Protein AF-A0A529HX08-F1 (afdb_monomer_lite)

Secondary structure (DSSP, 8-state):
-----EEE--GGG--S-----TTPPPPSEEE-GGGG-

Sequence (37 aa):
FRPLVIGVGYELQRIPTIYPQPHDIPMSKVVTEAAGA

Structure (mmCIF, N/CA/C/O backbone):
data_AF-A0A529HX08-F1
#
_entry.id   AF-A0A529HX08-F1
#
loop_
_atom_site.group_PDB
_atom_site.id
_atom_site.type_symbol
_atom_site.label_atom_id
_atom_site.label_alt_id
_atom_site.label_comp_id
_atom_site.label_asym_id
_atom_site.label_entity_id
_atom_site.label_seq_id
_atom_site.pdbx_PDB_ins_code
_atom_site.Cartn_x
_atom_site.Cartn_y
_atom_site.Cartn_z
_atom_site.occupancy
_atom_site.B_iso_or_equiv
_atom_site.auth_seq_id
_atom_site.auth_comp_id
_atom_site.auth_asym_id
_atom_site.auth_atom_id
_atom_site.pdbx_PDB_model_num
ATOM 1 N N . PHE A 1 1 ? 5.022 -19.959 -6.114 1.00 83.25 1 PHE A N 1
ATOM 2 C CA . PHE A 1 1 ? 4.609 -19.476 -4.780 1.00 83.25 1 PHE A CA 1
ATOM 3 C C . PHE A 1 1 ? 4.925 -17.991 -4.705 1.00 83.25 1 PHE A C 1
ATOM 5 O O . PHE A 1 1 ? 6.054 -17.629 -5.004 1.00 83.25 1 PHE A O 1
ATOM 12 N N . ARG A 1 2 ? 3.948 -17.134 -4.38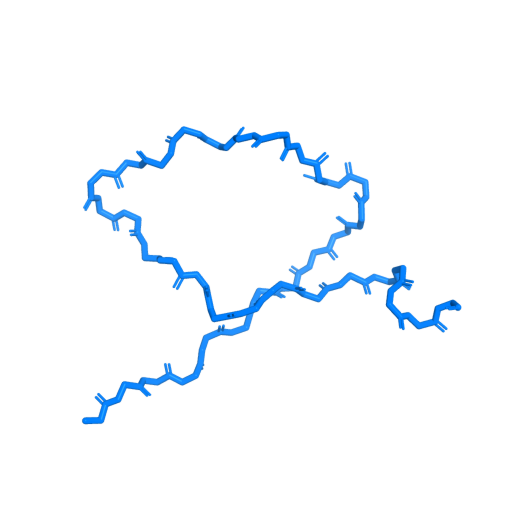8 1.00 83.12 2 ARG A N 1
ATOM 13 C CA . ARG A 1 2 ? 4.176 -15.704 -4.130 1.00 83.12 2 ARG A CA 1
ATOM 14 C C . ARG A 1 2 ? 3.716 -15.430 -2.696 1.00 83.12 2 ARG A C 1
ATOM 16 O O . ARG A 1 2 ? 2.578 -15.786 -2.395 1.00 83.12 2 ARG A O 1
ATOM 23 N N . PRO A 1 3 ? 4.564 -14.867 -1.820 1.00 92.56 3 PRO A N 1
ATOM 24 C CA . PRO A 1 3 ? 4.169 -14.586 -0.447 1.00 92.56 3 PRO A CA 1
ATOM 25 C C . PRO A 1 3 ? 3.044 -13.546 -0.413 1.00 92.56 3 PRO A C 1
ATOM 27 O O . PRO A 1 3 ? 2.996 -12.640 -1.249 1.00 92.56 3 PRO A O 1
ATOM 30 N N . LEU A 1 4 ? 2.149 -13.676 0.566 1.00 95.19 4 LEU A N 1
ATOM 31 C CA . LEU A 1 4 ? 1.184 -12.634 0.895 1.00 95.19 4 LEU 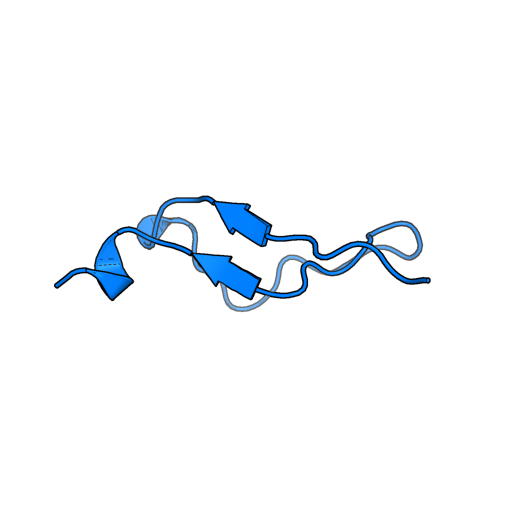A CA 1
ATOM 32 C C . LEU A 1 4 ? 1.922 -11.507 1.626 1.00 95.19 4 LEU A C 1
ATOM 34 O O . LEU A 1 4 ? 2.538 -11.755 2.659 1.00 95.19 4 LEU A O 1
ATOM 38 N N . VAL A 1 5 ? 1.855 -10.283 1.098 1.00 96.06 5 VAL A N 1
ATOM 39 C CA . VAL A 1 5 ? 2.550 -9.120 1.675 1.00 96.06 5 VAL A CA 1
ATOM 40 C C . VAL A 1 5 ? 1.520 -8.076 2.092 1.00 96.06 5 VAL A C 1
ATOM 42 O O . VAL A 1 5 ? 0.806 -7.546 1.241 1.00 96.06 5 VAL A O 1
ATOM 45 N N . ILE A 1 6 ? 1.420 -7.795 3.390 1.00 96.12 6 ILE A N 1
ATOM 46 C CA . ILE A 1 6 ? 0.451 -6.848 3.954 1.00 96.12 6 ILE A CA 1
ATOM 47 C C . ILE A 1 6 ? 1.207 -5.671 4.570 1.00 96.12 6 ILE A C 1
ATOM 49 O O . ILE A 1 6 ? 2.034 -5.870 5.456 1.00 96.12 6 ILE A O 1
ATOM 53 N N . GLY A 1 7 ? 0.919 -4.458 4.101 1.00 95.12 7 GLY A N 1
ATOM 54 C CA . GLY A 1 7 ? 1.397 -3.224 4.718 1.00 95.12 7 GLY A CA 1
ATOM 55 C C . GLY A 1 7 ? 0.477 -2.787 5.857 1.00 95.12 7 GLY A C 1
ATOM 56 O O . GLY A 1 7 ? -0.742 -2.924 5.753 1.00 95.12 7 GLY A O 1
ATOM 57 N N . VAL A 1 8 ? 1.052 -2.241 6.925 1.00 96.19 8 VAL A N 1
ATOM 58 C CA . VAL A 1 8 ? 0.314 -1.656 8.053 1.00 96.19 8 VAL A CA 1
ATOM 59 C C . VAL A 1 8 ? 0.816 -0.233 8.247 1.00 96.19 8 VAL A C 1
ATOM 61 O O . VAL A 1 8 ? 2.024 -0.012 8.302 1.00 96.19 8 VAL A O 1
ATOM 64 N N . GLY A 1 9 ? -0.102 0.723 8.323 1.00 95.12 9 GLY A N 1
ATOM 65 C CA . GLY A 1 9 ? 0.222 2.135 8.501 1.00 95.12 9 GLY A CA 1
ATOM 66 C C . GLY A 1 9 ? -0.996 2.935 8.938 1.00 95.12 9 GLY A C 1
ATOM 67 O O . GLY A 1 9 ? -2.082 2.377 9.076 1.00 95.12 9 GLY A O 1
ATOM 68 N N . TYR A 1 10 ? -0.809 4.235 9.147 1.00 96.06 10 TYR A N 1
ATOM 69 C CA . TYR A 1 10 ? -1.902 5.122 9.542 1.00 96.06 10 TYR A CA 1
ATOM 70 C C . TYR A 1 10 ? -2.674 5.642 8.331 1.00 96.06 10 TYR A C 1
ATOM 72 O O . TYR A 1 10 ? -2.071 5.922 7.291 1.00 96.06 10 TYR A O 1
ATOM 80 N N . GLU A 1 11 ? -3.982 5.873 8.468 1.00 96.31 11 GLU A N 1
ATOM 81 C CA . GLU A 1 11 ? -4.791 6.454 7.383 1.00 96.31 11 GLU A CA 1
ATOM 82 C C . GLU A 1 11 ? -4.303 7.865 7.013 1.00 96.31 11 GLU A C 1
ATOM 84 O O . GLU A 1 11 ? -4.303 8.242 5.841 1.00 96.31 11 GLU A O 1
ATOM 89 N N . LEU A 1 12 ? -3.769 8.606 7.992 1.00 96.88 12 LEU A N 1
ATOM 90 C CA . LEU A 1 12 ? -3.131 9.915 7.803 1.00 96.88 12 LEU A CA 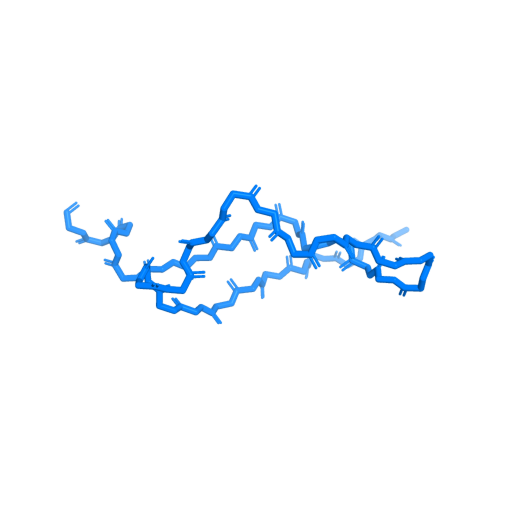1
ATOM 91 C C . LEU A 1 12 ? -1.987 9.895 6.770 1.00 96.88 12 LEU A C 1
ATOM 93 O O . LEU A 1 12 ? -1.689 10.919 6.161 1.00 96.88 12 LEU A O 1
ATOM 97 N N . GLN A 1 13 ? -1.330 8.749 6.569 1.00 96.56 13 GLN A N 1
ATOM 98 C CA . GLN A 1 13 ? -0.217 8.613 5.626 1.00 96.56 13 GLN A CA 1
ATOM 99 C C . GLN A 1 13 ? -0.681 8.390 4.177 1.00 96.56 13 GLN A C 1
ATOM 101 O O . GLN A 1 13 ? 0.160 8.280 3.281 1.00 96.56 13 GLN A O 1
ATOM 106 N N . ARG A 1 14 ? -1.996 8.314 3.911 1.00 95.50 14 ARG A N 1
ATOM 107 C CA . ARG A 1 14 ? -2.518 8.155 2.551 1.00 95.50 14 ARG A CA 1
ATOM 108 C C . ARG A 1 14 ? -2.193 9.390 1.714 1.00 95.50 14 ARG A C 1
ATOM 110 O O . ARG A 1 14 ? -2.686 10.485 1.965 1.00 95.50 14 ARG A O 1
ATOM 117 N N . ILE A 1 15 ? -1.439 9.172 0.643 1.00 96.69 15 ILE A N 1
ATOM 118 C CA . ILE A 1 15 ? -1.157 10.172 -0.388 1.00 96.69 15 ILE A CA 1
ATOM 119 C C . ILE A 1 15 ? -1.492 9.614 -1.780 1.00 96.69 15 ILE A C 1
ATOM 121 O O . ILE A 1 15 ? -1.519 8.393 -1.948 1.00 96.69 15 ILE A O 1
ATOM 125 N N . PRO A 1 16 ? -1.739 10.467 -2.796 1.00 96.69 16 PRO A N 1
ATOM 126 C CA . PRO A 1 16 ? -2.119 10.002 -4.134 1.00 96.69 16 PRO A CA 1
ATOM 127 C C . PRO A 1 16 ? -1.065 9.129 -4.828 1.00 96.69 16 PRO A C 1
ATOM 129 O O . PRO A 1 16 ? -1.414 8.263 -5.625 1.00 96.69 16 PRO A O 1
ATOM 132 N N . THR A 1 17 ? 0.224 9.355 -4.556 1.00 96.94 17 THR A N 1
ATOM 133 C CA . THR A 1 17 ? 1.327 8.566 -5.119 1.00 96.94 17 THR A CA 1
ATOM 134 C C . THR A 1 17 ? 2.596 8.720 -4.283 1.00 96.94 17 THR A C 1
ATOM 136 O O . THR A 1 17 ? 2.856 9.796 -3.748 1.00 96.94 17 THR A O 1
ATOM 139 N N . ILE A 1 18 ? 3.395 7.652 -4.205 1.00 95.56 18 ILE A N 1
ATOM 140 C CA . ILE A 1 18 ? 4.756 7.664 -3.639 1.00 95.56 18 ILE A CA 1
ATOM 141 C C . ILE A 1 18 ? 5.842 7.795 -4.721 1.00 95.56 18 ILE A C 1
ATOM 143 O O . ILE A 1 18 ? 7.019 7.798 -4.392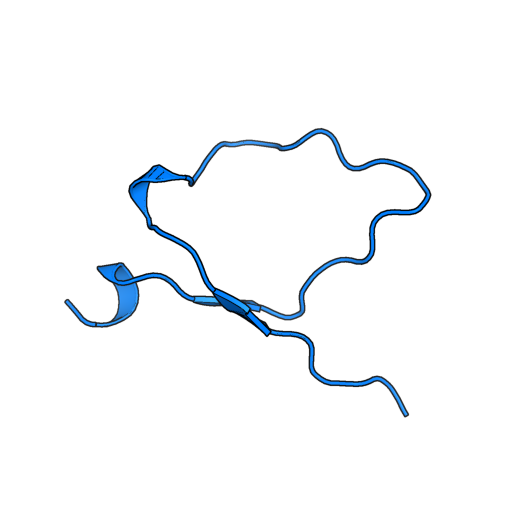 1.00 95.56 18 ILE A O 1
ATOM 147 N N . TYR A 1 19 ? 5.450 7.869 -6.001 1.00 97.50 19 TYR A N 1
ATOM 148 C CA . TYR A 1 19 ? 6.335 7.723 -7.165 1.00 97.50 19 TYR A CA 1
ATOM 149 C C . TYR A 1 19 ? 7.202 6.450 -7.085 1.00 97.50 19 TYR A C 1
ATOM 151 O O . TYR A 1 19 ? 8.404 6.547 -6.826 1.00 97.50 19 TYR A O 1
ATOM 159 N N . PRO A 1 20 ? 6.608 5.256 -7.304 1.00 96.81 20 PRO A N 1
ATOM 160 C CA . PRO A 1 20 ? 7.321 3.987 -7.171 1.00 96.81 20 PRO A CA 1
ATOM 161 C C . PRO A 1 20 ? 8.584 3.925 -8.034 1.00 96.81 20 PRO A C 1
ATOM 163 O O . PRO A 1 20 ? 8.575 4.322 -9.201 1.00 96.81 20 PRO A O 1
ATOM 166 N N . GLN A 1 21 ? 9.655 3.397 -7.460 1.00 97.25 21 GLN A N 1
ATOM 167 C CA . GLN A 1 21 ? 10.934 3.156 -8.111 1.00 97.25 21 GLN A CA 1
ATOM 168 C C . GLN A 1 21 ? 11.015 1.724 -8.668 1.00 97.25 21 GLN A C 1
ATOM 170 O O . GLN A 1 21 ? 10.282 0.841 -8.223 1.00 97.25 21 GLN A O 1
ATOM 175 N N . PRO A 1 22 ? 11.927 1.436 -9.619 1.00 97.06 22 PRO A N 1
ATOM 176 C CA . PRO A 1 22 ? 11.998 0.123 -10.275 1.00 97.06 22 PRO A CA 1
ATOM 177 C C . PRO A 1 22 ? 12.260 -1.076 -9.350 1.00 97.06 22 PRO A C 1
ATOM 179 O O . PRO A 1 22 ? 12.014 -2.214 -9.739 1.00 97.06 22 PRO A O 1
ATOM 182 N N . HIS A 1 23 ? 12.795 -0.835 -8.153 1.00 95.75 23 HIS A N 1
ATOM 183 C CA . HIS A 1 23 ? 13.094 -1.862 -7.154 1.00 95.75 23 HIS A CA 1
ATOM 184 C C . HIS A 1 23 ? 11.997 -2.018 -6.090 1.00 95.75 23 HIS A C 1
ATOM 186 O O . HIS A 1 23 ? 12.095 -2.914 -5.252 1.00 95.75 23 HIS A O 1
ATOM 192 N N . ASP A 1 24 ? 10.962 -1.175 -6.110 1.00 95.25 24 ASP A N 1
ATOM 193 C CA . ASP A 1 24 ? 9.879 -1.246 -5.136 1.00 95.25 24 ASP A CA 1
ATOM 194 C C . ASP A 1 24 ? 8.989 -2.463 -5.393 1.00 95.25 24 ASP A C 1
ATOM 196 O O . ASP A 1 24 ? 8.538 -2.728 -6.511 1.00 95.25 24 ASP A O 1
ATOM 200 N N . ILE A 1 25 ? 8.694 -3.204 -4.326 1.00 91.94 25 ILE A N 1
ATOM 201 C CA . ILE A 1 25 ? 7.803 -4.362 -4.379 1.00 91.94 25 ILE A CA 1
ATOM 202 C C . ILE A 1 25 ? 6.412 -3.922 -3.908 1.00 91.94 25 ILE A C 1
ATOM 204 O O . ILE A 1 25 ? 6.268 -3.499 -2.759 1.00 91.94 25 ILE A O 1
ATOM 208 N N . PRO A 1 26 ? 5.359 -4.053 -4.735 1.00 93.31 26 PRO A N 1
ATOM 209 C CA . PRO A 1 26 ? 4.017 -3.667 -4.328 1.00 93.31 26 PRO A CA 1
ATOM 210 C C . PRO A 1 26 ? 3.472 -4.608 -3.246 1.00 93.31 26 PRO A C 1
ATOM 212 O O . PRO A 1 26 ? 3.548 -5.838 -3.364 1.00 93.31 26 PRO A O 1
ATOM 215 N N . MET A 1 27 ? 2.866 -4.020 -2.213 1.00 95.06 27 MET A N 1
ATOM 216 C CA . MET A 1 27 ? 2.100 -4.755 -1.203 1.00 95.06 27 MET A CA 1
ATOM 217 C C . MET A 1 27 ? 0.852 -5.388 -1.840 1.00 95.06 27 MET A C 1
ATOM 219 O O . MET A 1 27 ? 0.310 -4.876 -2.816 1.00 95.06 27 MET A O 1
ATOM 223 N N . SER A 1 28 ? 0.359 -6.493 -1.276 1.00 95.62 28 SER A N 1
ATOM 224 C CA . SER A 1 28 ? -0.907 -7.113 -1.703 1.00 95.62 28 SER A CA 1
ATOM 225 C C . SER A 1 28 ? -2.118 -6.325 -1.199 1.00 95.62 28 SER A C 1
ATOM 227 O O . SER A 1 28 ? -3.101 -6.180 -1.920 1.00 95.62 28 SER A O 1
ATOM 229 N N . LYS A 1 29 ? -2.036 -5.808 0.034 1.00 94.00 29 LYS A N 1
ATOM 230 C CA . LYS A 1 29 ? -2.985 -4.867 0.646 1.00 94.00 29 LYS A CA 1
ATOM 231 C C . LYS A 1 29 ? -2.261 -3.987 1.663 1.00 94.00 29 LYS A C 1
ATOM 233 O O . LYS A 1 29 ? -1.235 -4.393 2.204 1.00 94.00 29 LYS A O 1
ATOM 238 N N . VAL A 1 30 ? -2.829 -2.817 1.9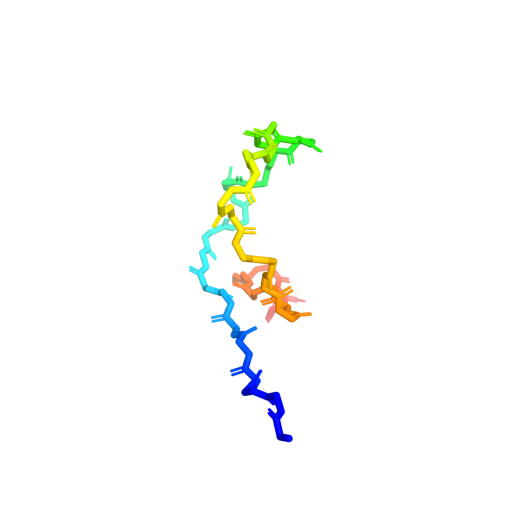38 1.00 94.38 30 VAL A N 1
ATOM 239 C CA . VAL A 1 30 ? -2.440 -1.950 3.057 1.00 94.38 30 VAL A CA 1
ATOM 240 C C . VAL A 1 30 ? -3.638 -1.824 3.990 1.00 94.38 30 VAL A C 1
ATOM 242 O O . VAL A 1 30 ? -4.757 -1.631 3.515 1.00 94.38 30 VAL A O 1
ATOM 245 N N . VAL A 1 31 ? -3.410 -1.986 5.291 1.00 96.06 31 VAL A N 1
ATOM 246 C CA . VAL A 1 31 ? -4.440 -1.908 6.331 1.00 96.06 31 VAL A CA 1
ATOM 247 C C . VAL A 1 31 ? -4.150 -0.707 7.222 1.00 96.06 31 VAL A C 1
ATOM 249 O O . VAL A 1 31 ? -2.999 -0.487 7.606 1.00 96.06 31 VAL A O 1
ATOM 252 N N . THR A 1 32 ? -5.201 0.044 7.533 1.00 96.25 32 THR A N 1
ATOM 253 C CA . THR A 1 32 ? -5.174 1.235 8.388 1.00 96.25 32 THR A CA 1
ATOM 254 C C . THR A 1 32 ? -6.270 1.135 9.448 1.00 96.25 32 THR A C 1
ATOM 256 O O . THR A 1 32 ? -7.179 0.306 9.346 1.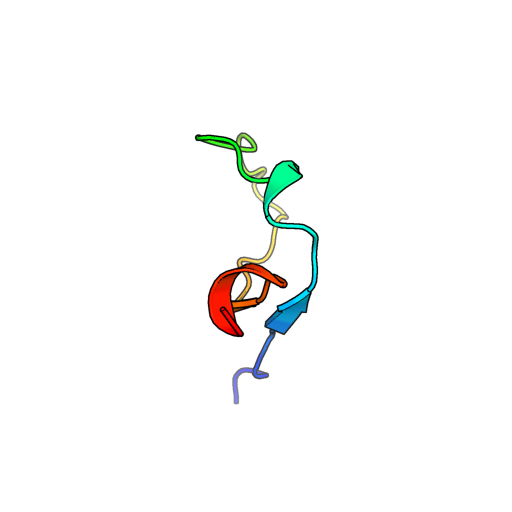00 96.25 32 THR A O 1
ATOM 259 N N . GLU A 1 33 ? -6.204 1.983 10.470 1.00 95.75 33 GLU A N 1
ATOM 260 C CA . GLU A 1 33 ? -7.200 2.083 11.541 1.00 95.75 33 GLU A CA 1
ATOM 261 C C . GLU A 1 33 ? -8.596 2.493 11.043 1.00 95.75 33 GLU A C 1
ATOM 263 O O . GLU A 1 33 ? -9.591 2.160 11.682 1.00 95.75 33 GLU A O 1
ATOM 268 N N . ALA A 1 34 ? -8.693 3.137 9.875 1.00 93.31 34 ALA A N 1
ATOM 269 C CA . ALA A 1 34 ? -9.970 3.516 9.270 1.00 93.31 34 ALA A CA 1
ATOM 270 C C . ALA A 1 34 ? -10.808 2.310 8.817 1.00 93.31 34 ALA A C 1
ATOM 272 O O . ALA A 1 34 ? -12.021 2.423 8.683 1.00 93.31 34 ALA A O 1
ATOM 273 N N . ALA A 1 35 ? -10.186 1.147 8.597 1.00 75.94 35 ALA A N 1
ATOM 274 C CA . ALA A 1 35 ? -10.903 -0.069 8.217 1.00 75.94 35 ALA A CA 1
ATOM 275 C C . ALA A 1 35 ? -11.694 -0.705 9.378 1.00 75.94 35 ALA A C 1
ATOM 277 O O . ALA A 1 35 ? -12.499 -1.602 9.132 1.00 75.94 35 ALA A O 1
ATOM 278 N N . GLY A 1 36 ? -11.431 -0.294 10.625 1.00 68.31 36 GLY A N 1
ATOM 279 C CA . GLY A 1 36 ? -12.115 -0.794 11.821 1.00 68.31 36 GLY A CA 1
ATOM 280 C C . GLY A 1 36 ? -13.228 0.113 12.355 1.00 68.31 36 GLY A C 1
ATOM 281 O O . GLY A 1 36 ? -13.832 -0.248 13.365 1.00 68.31 36 GLY A O 1
ATOM 282 N N . ALA A 1 37 ? -13.461 1.270 11.723 1.00 53.31 37 ALA A N 1
ATOM 283 C CA . ALA A 1 37 ? -14.529 2.212 12.062 1.00 53.31 37 ALA A CA 1
ATOM 284 C C . ALA A 1 37 ? -15.814 1.939 11.265 1.00 53.31 37 ALA A C 1
ATOM 286 O O . ALA A 1 37 ? -15.708 1.481 10.103 1.00 53.31 37 ALA A O 1
#

Radius of gyration: 11.74 Å; chains: 1; bounding box: 28×30×22 Å

Foldseek 3Di:
DDDQFEAEDAPVPDDPDPPDDPPDDDHPYYDHPVVVD

pLDDT: mean 92.51, std 8.9, range [53.31, 97.5]